Protein AF-A0AA86J484-F1 (afdb_monomer_lite)

Radius of gyration: 21.12 Å; chains: 1; bounding box: 53×36×68 Å

Foldseek 3Di:
DDDPPDPPCDPDDVVNVVLCVVCVVVLVVLVVVLVVVLVVVVCVLVVNPVVLVLLLVVQACQQQCVCVVVVNVPPPPDPPPDQCVNVVVSGDWDFLVVSCVVVVPDSVSSVVSVVVCVVVQQWDDPDPGTIHGHSVVCVVPVPVSVVVSVVSVVVSVVSSVVVSVVVPPPPPDDDDD

Secondary structure (DSSP, 8-state):
----SS-------HHHHHHHHHTHHHHHHHHHHHHHHHHHHHHHHTTT-HHHHHHHHHHHHHHHHHHHTTT------PPSS--HHHHHTTPPPB-HHHHHHHH---HHHHHHHHHHHHHTTSEEEEETTEEEE-HHHIIIIIIIIHHHHHHHHHHHHHHHHHHHHTTTTSSSS----

Sequence (177 aa):
MQGHLLPALEAIPQSSQDQYTAKRQEISFLLNDFLLKYLNTLYVEFNGDFVLAIVLGELAHQNVCQFARQGRMELPRTELPVSVDALRNFLLPCNPFSISESTGIPRETVRRKFEELVRLGLIERISPREYIITSLAAERFMFGLNLRIFEGINILCTHLKTLLDNGSAHVAGNDSD

Structure (mmCIF, N/CA/C/O backbone):
data_AF-A0AA86J484-F1
#
_entry.id   AF-A0AA86J484-F1
#
loop_
_atom_site.group_PDB
_atom_site.id
_atom_site.type_symbol
_atom_site.label_atom_id
_atom_site.label_alt_id
_atom_site.label_comp_id
_atom_site.label_asym_id
_atom_site.label_entity_id
_atom_site.label_seq_id
_atom_site.pdbx_PDB_ins_code
_atom_site.Cartn_x
_atom_site.Cartn_y
_atom_site.Cartn_z
_atom_site.occupancy
_atom_site.B_iso_or_equiv
_atom_site.auth_seq_id
_atom_site.auth_comp_id
_atom_site.auth_asym_id
_atom_site.auth_atom_id
_atom_site.pdbx_PDB_model_num
ATOM 1 N N . MET A 1 1 ? 14.616 15.412 13.394 1.00 32.78 1 MET A N 1
ATOM 2 C CA . MET A 1 1 ? 15.285 14.091 13.351 1.00 32.78 1 MET A CA 1
ATOM 3 C C . MET A 1 1 ? 14.786 13.356 12.117 1.00 32.78 1 MET A C 1
ATOM 5 O O . MET A 1 1 ? 13.644 12.909 12.107 1.00 32.78 1 MET A O 1
ATOM 9 N N . GLN A 1 2 ? 15.592 13.372 11.055 1.00 33.41 2 GLN A N 1
ATOM 10 C CA . GLN A 1 2 ? 15.243 12.912 9.709 1.00 33.41 2 GLN A CA 1
ATOM 11 C C . GLN A 1 2 ? 14.957 11.404 9.710 1.00 33.41 2 GLN A C 1
ATOM 13 O O . GLN A 1 2 ? 15.806 10.608 10.101 1.00 33.41 2 GLN A O 1
ATOM 18 N N . GLY A 1 3 ? 13.745 11.016 9.315 1.00 36.00 3 GLY A N 1
ATOM 19 C CA . GLY A 1 3 ? 13.458 9.643 8.919 1.00 36.00 3 GLY A CA 1
ATOM 20 C C . GLY A 1 3 ? 13.977 9.450 7.500 1.00 36.00 3 GLY A C 1
ATOM 21 O O . GLY A 1 3 ? 13.490 10.107 6.588 1.00 36.00 3 GLY A O 1
ATOM 22 N N . HIS A 1 4 ? 14.983 8.597 7.320 1.00 42.72 4 HIS A N 1
ATOM 23 C CA . HIS A 1 4 ? 15.342 8.072 6.005 1.00 42.72 4 HIS A CA 1
ATOM 24 C C . HIS A 1 4 ? 14.249 7.096 5.566 1.00 42.72 4 HIS A C 1
ATOM 26 O O . HIS A 1 4 ? 14.305 5.905 5.859 1.00 42.72 4 HIS A O 1
ATOM 32 N N . LEU A 1 5 ? 13.226 7.628 4.910 1.00 38.88 5 LEU A N 1
ATOM 33 C CA . LEU A 1 5 ? 12.293 6.867 4.097 1.00 38.88 5 LEU A CA 1
ATOM 34 C C . LEU A 1 5 ? 12.409 7.436 2.687 1.00 38.88 5 LEU A C 1
ATOM 36 O O . LEU A 1 5 ? 12.111 8.603 2.457 1.00 38.88 5 LEU A O 1
ATOM 40 N N . LEU A 1 6 ? 12.937 6.583 1.807 1.00 37.62 6 LEU A N 1
ATOM 41 C CA . LEU A 1 6 ? 13.647 6.866 0.558 1.00 37.62 6 LEU A CA 1
ATOM 42 C C . LEU A 1 6 ? 14.984 7.612 0.744 1.00 37.62 6 LEU A C 1
ATOM 44 O O . LEU A 1 6 ? 15.007 8.683 1.352 1.00 37.62 6 LEU A O 1
ATOM 48 N N . PRO A 1 7 ? 16.110 7.101 0.200 1.00 42.56 7 PRO A N 1
ATOM 49 C CA . PRO A 1 7 ? 17.247 7.967 -0.080 1.00 42.56 7 PRO A CA 1
ATOM 50 C C . PRO A 1 7 ? 16.725 9.031 -1.044 1.00 42.56 7 PRO A C 1
ATOM 52 O O . PRO A 1 7 ? 16.380 8.748 -2.192 1.00 42.56 7 PRO A O 1
ATOM 55 N N . ALA A 1 8 ? 16.523 10.235 -0.523 1.00 44.88 8 ALA A N 1
ATOM 56 C CA . ALA A 1 8 ? 16.079 11.366 -1.302 1.00 44.88 8 ALA A CA 1
ATOM 57 C C . ALA A 1 8 ? 17.103 11.589 -2.413 1.00 44.88 8 ALA A C 1
ATOM 59 O O . ALA A 1 8 ? 18.203 12.031 -2.111 1.00 44.88 8 ALA A O 1
ATOM 60 N N . LEU A 1 9 ? 16.729 11.245 -3.650 1.00 49.06 9 LEU A N 1
ATOM 61 C CA . LEU A 1 9 ? 17.213 11.846 -4.894 1.00 49.06 9 LEU A CA 1
ATOM 62 C C . LEU A 1 9 ? 18.671 12.327 -4.808 1.00 49.06 9 LEU A C 1
ATOM 64 O O . LEU A 1 9 ? 18.952 13.516 -4.975 1.00 49.06 9 LEU A O 1
ATOM 68 N N . GLU A 1 10 ? 19.597 11.409 -4.520 1.00 58.19 10 GLU A N 1
ATOM 69 C CA . GLU A 1 10 ? 21.012 11.667 -4.773 1.00 58.19 10 GLU A CA 1
ATOM 70 C C . GLU A 1 10 ? 21.166 12.085 -6.243 1.00 58.19 10 GLU A C 1
ATOM 72 O O . GLU A 1 10 ? 20.322 11.755 -7.085 1.00 58.19 10 GLU A O 1
ATOM 77 N N . ALA A 1 11 ? 22.221 12.842 -6.559 1.00 75.81 11 ALA A N 1
ATOM 78 C CA . ALA A 1 11 ? 22.484 13.252 -7.933 1.00 75.81 11 ALA A CA 1
ATOM 79 C C . ALA A 1 11 ? 22.436 12.020 -8.850 1.00 75.81 11 ALA A C 1
ATOM 81 O O . ALA A 1 11 ? 23.236 11.096 -8.700 1.00 75.81 11 ALA A O 1
ATOM 82 N N . ILE A 1 12 ? 21.463 11.993 -9.767 1.00 78.00 12 ILE A N 1
ATOM 83 C CA . ILE A 1 12 ? 21.252 10.861 -10.670 1.00 78.00 12 ILE A CA 1
ATOM 84 C C . ILE A 1 12 ? 22.548 10.675 -11.468 1.00 78.00 12 ILE A C 1
ATOM 86 O O . ILE A 1 12 ? 22.955 11.626 -12.147 1.00 78.00 12 ILE A O 1
ATOM 90 N N . PRO A 1 13 ? 23.203 9.499 -11.413 1.00 85.44 13 PRO A N 1
ATOM 91 C CA . PRO A 1 13 ? 24.464 9.279 -12.109 1.00 85.44 13 PRO A CA 1
ATOM 92 C C . PRO A 1 13 ? 24.346 9.633 -13.590 1.00 85.44 13 PRO A C 1
ATOM 94 O O . PRO A 1 13 ? 23.339 9.306 -14.220 1.00 85.44 13 PRO A O 1
ATOM 97 N N . GLN A 1 14 ? 25.377 10.266 -14.158 1.00 83.12 14 GLN A N 1
ATOM 98 C CA . GLN A 1 14 ? 25.375 10.638 -15.577 1.00 83.12 14 GLN A CA 1
ATOM 99 C C . GLN A 1 14 ? 25.116 9.417 -16.473 1.00 83.12 14 GLN A C 1
ATOM 101 O O . GLN A 1 14 ? 24.315 9.495 -17.395 1.00 83.12 14 GLN A O 1
ATOM 106 N N . SER A 1 15 ? 25.670 8.253 -16.115 1.00 85.00 15 SER A N 1
ATOM 107 C CA . SER A 1 15 ? 25.410 6.983 -16.802 1.00 85.00 15 SER A CA 1
ATOM 108 C C . SER A 1 15 ? 23.922 6.618 -16.869 1.00 85.00 15 SER A C 1
ATOM 110 O O . SER A 1 15 ? 23.454 6.154 -17.905 1.00 85.00 15 SER A O 1
ATOM 112 N N . SER A 1 16 ? 23.157 6.855 -15.801 1.00 86.06 16 SER A N 1
ATOM 113 C CA . SER A 1 16 ? 21.708 6.622 -15.781 1.00 86.06 16 SER A CA 1
ATOM 114 C C . SER A 1 16 ? 20.958 7.629 -16.657 1.00 86.06 16 SER A C 1
ATOM 116 O O . SER A 1 16 ? 19.981 7.266 -17.312 1.00 86.06 16 SER A O 1
ATOM 118 N N . GLN A 1 17 ? 21.411 8.886 -16.697 1.00 85.19 17 GLN A N 1
ATOM 119 C CA . GLN A 1 17 ? 20.830 9.920 -17.564 1.00 85.19 17 GLN A CA 1
ATOM 120 C C . GLN A 1 17 ? 21.079 9.617 -19.048 1.00 85.19 17 GLN A C 1
ATOM 122 O O . GLN A 1 17 ? 20.166 9.749 -19.869 1.00 85.19 17 GLN A O 1
ATOM 127 N N . ASP A 1 18 ? 22.284 9.157 -19.383 1.00 88.31 18 ASP A N 1
ATOM 128 C CA . ASP A 1 18 ? 22.675 8.787 -20.743 1.00 88.31 18 ASP A CA 1
ATOM 129 C C . ASP A 1 18 ? 21.873 7.565 -21.223 1.00 88.31 18 ASP A C 1
ATOM 131 O O . ASP A 1 18 ? 21.281 7.594 -22.305 1.00 88.31 18 ASP A O 1
ATOM 135 N N . GLN A 1 19 ? 21.761 6.527 -20.383 1.00 87.12 19 GLN A N 1
ATOM 136 C CA . GLN A 1 19 ? 20.937 5.341 -20.653 1.00 87.12 19 GLN A CA 1
ATOM 137 C C . GLN A 1 19 ? 19.462 5.698 -20.861 1.00 87.12 19 GLN A C 1
ATOM 139 O O . GLN A 1 19 ? 18.844 5.243 -21.828 1.00 87.12 19 GLN A O 1
ATOM 144 N N . TYR A 1 20 ? 18.901 6.544 -19.987 1.00 88.56 20 TYR A N 1
ATOM 145 C CA . TYR A 1 20 ? 17.528 7.015 -20.135 1.00 88.56 20 TYR A CA 1
ATOM 146 C C . TYR A 1 20 ? 17.338 7.777 -21.446 1.00 88.56 20 TYR A C 1
ATOM 148 O O . TYR A 1 20 ? 16.385 7.514 -22.171 1.00 88.56 20 TYR A O 1
ATOM 156 N N . THR A 1 21 ? 18.253 8.682 -21.791 1.00 90.00 21 THR A N 1
ATOM 157 C CA . THR A 1 21 ? 18.155 9.491 -23.014 1.00 90.00 21 THR A CA 1
ATOM 158 C C . THR A 1 21 ? 18.215 8.626 -24.273 1.00 90.00 21 THR A C 1
ATOM 160 O O . THR A 1 21 ? 17.408 8.824 -25.185 1.00 90.00 21 THR A O 1
ATOM 163 N N . ALA A 1 22 ? 19.107 7.632 -24.305 1.00 91.25 22 ALA A N 1
ATOM 164 C CA . ALA A 1 22 ? 19.289 6.733 -25.443 1.00 91.25 22 ALA A CA 1
ATOM 165 C C . ALA A 1 22 ? 18.069 5.833 -25.726 1.00 91.25 22 ALA A C 1
ATOM 167 O O . ALA A 1 22 ? 17.833 5.473 -26.878 1.00 91.25 22 ALA A O 1
ATOM 168 N N . LYS A 1 23 ? 17.294 5.473 -24.692 1.00 91.81 23 LYS A N 1
ATOM 169 C CA . LYS A 1 23 ? 16.144 4.545 -24.768 1.00 91.81 23 LYS A CA 1
ATOM 170 C C . LYS A 1 23 ? 14.859 5.138 -24.181 1.00 91.81 23 LYS A C 1
ATOM 172 O O . LYS A 1 23 ? 14.018 4.432 -23.622 1.00 91.81 23 LYS A O 1
ATOM 177 N N . ARG A 1 24 ? 14.710 6.465 -24.265 1.00 92.50 24 ARG A N 1
ATOM 178 C CA . ARG A 1 24 ? 13.691 7.221 -23.513 1.00 92.50 24 ARG A CA 1
ATOM 179 C C . ARG A 1 24 ? 12.266 6.748 -23.774 1.00 92.50 24 ARG A C 1
ATOM 181 O O . ARG A 1 24 ? 11.442 6.778 -22.866 1.00 92.50 24 ARG A O 1
ATOM 188 N N . GLN A 1 25 ? 11.963 6.349 -25.008 1.00 93.69 25 GLN A N 1
ATOM 189 C CA . GLN A 1 25 ? 10.611 5.977 -25.418 1.00 93.69 25 GLN A CA 1
ATOM 190 C C . GLN A 1 25 ? 10.244 4.610 -24.844 1.00 93.69 25 GLN A C 1
ATOM 192 O O . GLN A 1 25 ? 9.203 4.471 -24.208 1.00 93.69 25 GLN A O 1
ATOM 197 N N . GLU A 1 26 ? 11.131 3.634 -25.003 1.00 94.19 26 GLU A N 1
ATOM 198 C CA . GLU A 1 26 ? 10.959 2.271 -24.516 1.00 94.19 26 GLU A CA 1
ATOM 199 C C . GLU A 1 26 ? 10.951 2.229 -22.985 1.00 94.19 26 GLU A C 1
ATOM 201 O O . GLU A 1 26 ? 10.077 1.597 -22.392 1.00 94.19 26 GLU A O 1
ATOM 206 N N . ILE A 1 27 ? 11.856 2.970 -22.332 1.00 93.75 27 ILE A N 1
ATOM 207 C CA . ILE A 1 27 ? 11.876 3.082 -20.869 1.00 93.75 27 ILE A CA 1
ATOM 208 C C . ILE A 1 27 ? 10.586 3.739 -20.370 1.00 93.75 27 ILE A C 1
ATOM 210 O O . ILE A 1 27 ? 9.944 3.200 -19.470 1.00 93.75 27 ILE A O 1
ATOM 214 N N . SER A 1 28 ? 10.156 4.858 -20.967 1.00 93.38 28 SER A N 1
ATOM 215 C CA . SER A 1 28 ? 8.907 5.522 -20.562 1.00 93.38 28 SER A CA 1
ATOM 216 C C . SER A 1 28 ? 7.695 4.611 -20.733 1.00 93.38 28 SER A C 1
ATOM 218 O O . SER A 1 28 ? 6.818 4.592 -19.874 1.00 93.38 28 SER A O 1
ATOM 220 N N . PHE A 1 29 ? 7.645 3.843 -21.824 1.00 95.00 29 PHE A N 1
ATOM 221 C CA . PHE A 1 29 ? 6.573 2.886 -22.069 1.00 95.00 29 PHE A CA 1
ATOM 222 C C . PHE A 1 29 ? 6.527 1.801 -20.987 1.00 95.00 29 PHE A C 1
ATOM 224 O O . PHE A 1 29 ? 5.469 1.582 -20.402 1.00 95.00 29 PHE A O 1
ATOM 231 N N . LEU A 1 30 ? 7.665 1.176 -20.666 1.00 94.19 30 LEU A N 1
ATOM 232 C CA . LEU A 1 30 ? 7.744 0.132 -19.638 1.00 94.19 30 LEU A CA 1
ATOM 233 C C . LEU A 1 30 ? 7.380 0.659 -18.242 1.00 94.19 30 LEU A C 1
ATOM 235 O O . LEU A 1 30 ? 6.621 0.014 -17.517 1.00 94.19 30 LEU A O 1
ATOM 239 N N . LEU A 1 31 ? 7.882 1.843 -17.876 1.00 93.75 31 LEU A N 1
ATOM 240 C CA . LEU A 1 31 ? 7.562 2.480 -16.596 1.00 93.75 31 LEU A CA 1
ATOM 241 C C . LEU A 1 31 ? 6.070 2.814 -16.492 1.00 93.75 31 LEU A C 1
ATOM 243 O O . LEU A 1 31 ? 5.445 2.523 -15.471 1.00 93.75 31 LEU A O 1
ATOM 247 N N . ASN A 1 32 ? 5.488 3.388 -17.548 1.00 95.06 32 ASN A N 1
ATOM 248 C CA . ASN A 1 32 ? 4.072 3.741 -17.568 1.00 95.06 32 ASN A CA 1
ATOM 249 C C . ASN A 1 32 ? 3.164 2.508 -17.580 1.00 95.06 32 ASN A C 1
ATOM 251 O O . ASN A 1 32 ? 2.146 2.518 -16.895 1.00 95.06 32 ASN A O 1
ATOM 255 N N . ASP A 1 33 ? 3.517 1.446 -18.307 1.00 93.62 33 ASP A N 1
ATOM 256 C CA . ASP A 1 33 ? 2.748 0.196 -18.315 1.00 93.62 33 ASP A CA 1
ATOM 257 C C . ASP A 1 33 ? 2.676 -0.419 -16.909 1.00 93.62 33 ASP A C 1
ATOM 259 O O . ASP A 1 33 ? 1.588 -0.746 -16.425 1.00 93.62 33 ASP A O 1
ATOM 263 N N . PHE A 1 34 ? 3.811 -0.488 -16.205 1.00 93.88 34 PHE A N 1
ATOM 264 C CA . PHE A 1 34 ? 3.843 -0.921 -14.807 1.00 93.88 34 PHE A CA 1
ATOM 265 C C . PHE A 1 34 ? 3.005 -0.001 -13.907 1.00 93.88 34 PHE A C 1
ATOM 267 O O . PHE A 1 34 ? 2.146 -0.479 -13.161 1.00 93.88 34 PHE A O 1
ATOM 274 N N . LEU A 1 35 ? 3.216 1.318 -13.996 1.00 93.12 35 LEU A N 1
ATOM 275 C CA . LEU A 1 35 ? 2.531 2.295 -13.151 1.00 93.12 35 LEU A CA 1
ATOM 276 C C . LEU A 1 35 ? 1.010 2.244 -13.339 1.00 93.12 35 LEU A C 1
ATOM 278 O O . LEU A 1 35 ? 0.271 2.225 -12.358 1.00 93.12 35 LEU A O 1
ATOM 282 N N . LEU A 1 36 ? 0.528 2.185 -14.581 1.00 94.56 36 LEU A N 1
ATOM 283 C CA . LEU A 1 36 ? -0.902 2.127 -14.878 1.00 94.56 36 LEU A CA 1
ATOM 284 C C . LEU A 1 36 ? -1.533 0.826 -14.380 1.00 94.56 36 LEU A C 1
ATOM 286 O O . LEU A 1 36 ? -2.623 0.859 -13.810 1.00 94.56 36 LEU A O 1
ATOM 290 N N . LYS A 1 37 ? -0.859 -0.320 -14.537 1.00 91.44 37 LYS A N 1
ATOM 291 C CA . LYS A 1 37 ? -1.331 -1.599 -13.978 1.00 91.44 37 LYS A CA 1
ATOM 292 C C . LYS A 1 37 ? -1.410 -1.550 -12.454 1.00 91.44 37 LYS A C 1
ATOM 294 O O . LYS A 1 37 ? -2.390 -2.025 -11.874 1.00 91.44 37 LYS A O 1
ATOM 299 N N . TYR A 1 38 ? -0.422 -0.934 -11.811 1.00 90.06 38 TYR A N 1
ATOM 300 C CA . TYR A 1 38 ? -0.421 -0.743 -10.366 1.00 90.06 38 TYR A CA 1
ATOM 301 C C . TYR A 1 38 ? -1.575 0.159 -9.901 1.00 90.06 38 TYR A C 1
ATOM 303 O O . TYR A 1 38 ? -2.356 -0.236 -9.034 1.00 90.06 38 TYR A O 1
ATOM 311 N N . LEU A 1 39 ? -1.745 1.327 -10.527 1.00 91.81 39 LEU A N 1
ATOM 312 C CA . LEU A 1 39 ? -2.829 2.259 -10.207 1.00 91.81 39 LEU A CA 1
ATOM 313 C C . LEU A 1 39 ? -4.210 1.639 -10.441 1.00 91.81 39 LEU A C 1
ATOM 315 O O . LEU A 1 39 ? -5.094 1.810 -9.607 1.00 91.81 39 LEU A O 1
ATOM 319 N N . ASN A 1 40 ? -4.393 0.874 -11.520 1.00 91.69 40 ASN A N 1
ATOM 320 C CA . ASN A 1 40 ? -5.639 0.148 -11.774 1.00 91.69 40 ASN A CA 1
ATOM 321 C C . ASN A 1 40 ? -5.914 -0.924 -10.717 1.00 91.69 40 ASN A C 1
ATOM 323 O O . ASN A 1 40 ? -7.060 -1.108 -10.315 1.00 91.69 40 ASN A O 1
ATOM 327 N N . THR A 1 41 ? -4.875 -1.607 -10.233 1.00 88.44 41 THR A N 1
ATOM 328 C CA . THR A 1 41 ? -5.021 -2.588 -9.150 1.00 88.44 41 THR A CA 1
ATOM 329 C C . THR A 1 41 ? -5.514 -1.905 -7.878 1.00 88.44 41 THR A C 1
ATOM 331 O O . THR A 1 41 ? -6.509 -2.335 -7.305 1.00 88.44 41 THR A O 1
ATOM 334 N N . LEU A 1 42 ? -4.884 -0.794 -7.480 1.00 89.19 42 LEU A N 1
ATOM 335 C CA . LEU A 1 42 ? -5.343 0.014 -6.346 1.00 89.19 42 LEU A CA 1
ATOM 336 C C . LEU A 1 42 ? -6.766 0.549 -6.553 1.00 89.19 42 LEU A C 1
ATOM 338 O O . LEU A 1 42 ? -7.572 0.529 -5.627 1.00 89.19 42 LEU A O 1
ATOM 342 N N . TYR A 1 43 ? -7.089 1.006 -7.763 1.00 91.62 43 TYR A N 1
ATOM 343 C CA . TYR A 1 43 ? -8.417 1.508 -8.095 1.00 91.62 43 TYR A CA 1
ATOM 344 C C . TYR A 1 43 ? -9.489 0.441 -7.867 1.00 91.62 43 TYR A C 1
ATOM 346 O O . TYR A 1 43 ? -10.468 0.701 -7.176 1.00 91.62 43 TYR A O 1
ATOM 354 N N . VAL A 1 44 ? -9.304 -0.766 -8.407 1.00 89.88 44 VAL A N 1
ATOM 355 C CA . VAL A 1 44 ? -10.257 -1.870 -8.224 1.00 89.88 44 VAL A CA 1
ATOM 356 C C . VAL A 1 44 ? -10.345 -2.265 -6.752 1.00 89.88 44 VAL A C 1
ATOM 358 O O . VAL A 1 44 ? -11.439 -2.423 -6.220 1.00 89.88 44 VAL A O 1
ATOM 361 N N . GLU A 1 45 ? -9.203 -2.369 -6.079 1.00 86.75 45 GLU A N 1
ATOM 362 C CA . GLU A 1 45 ? -9.127 -2.842 -4.700 1.00 86.75 45 GLU A CA 1
ATOM 363 C C . GLU A 1 45 ? -9.842 -1.914 -3.703 1.00 86.75 45 GLU A C 1
ATOM 365 O O . GLU A 1 45 ? -10.487 -2.379 -2.760 1.00 86.75 45 GLU A O 1
ATOM 370 N N . PHE A 1 46 ? -9.759 -0.602 -3.934 1.00 90.38 46 PHE A N 1
ATOM 371 C CA . PHE A 1 46 ? -10.371 0.432 -3.097 1.00 90.38 46 PHE A CA 1
ATOM 372 C C . PHE A 1 46 ? -11.634 1.045 -3.718 1.00 90.38 46 PHE A C 1
ATOM 374 O O . PHE A 1 46 ? -12.065 2.115 -3.291 1.00 90.38 46 PHE A O 1
ATOM 381 N N . ASN A 1 47 ? -12.241 0.395 -4.720 1.00 91.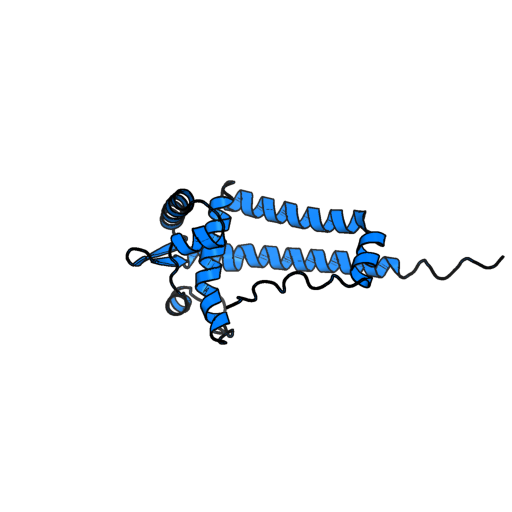94 47 ASN A N 1
ATOM 382 C CA . ASN A 1 47 ? -13.441 0.880 -5.419 1.00 91.94 47 ASN A CA 1
ATOM 383 C C . ASN A 1 47 ? -13.331 2.347 -5.891 1.00 91.94 47 ASN A C 1
ATOM 385 O O . ASN A 1 47 ? -14.276 3.130 -5.794 1.00 91.94 47 ASN A O 1
ATOM 389 N N . GLY A 1 48 ? -12.152 2.732 -6.370 1.00 94.19 48 GLY A N 1
ATOM 390 C CA . GLY A 1 48 ? -11.826 4.068 -6.857 1.00 94.19 48 GLY A CA 1
ATOM 391 C C . GLY A 1 48 ? -11.451 5.088 -5.785 1.00 94.19 48 GLY A C 1
ATOM 392 O O . GLY A 1 48 ? -11.109 6.222 -6.121 1.00 94.19 48 GLY A O 1
ATOM 393 N N . ASP A 1 49 ? -11.455 4.711 -4.507 1.00 95.88 49 ASP A N 1
ATOM 394 C CA . ASP A 1 49 ? -11.118 5.613 -3.414 1.00 95.88 49 ASP A CA 1
ATOM 395 C C . ASP A 1 49 ? -9.618 5.591 -3.080 1.00 95.88 49 ASP A C 1
ATOM 397 O O . ASP A 1 49 ? -9.159 4.974 -2.117 1.00 95.88 49 ASP A O 1
ATOM 401 N N . PHE A 1 50 ? -8.822 6.306 -3.876 1.00 94.12 50 PHE A N 1
ATOM 402 C CA . PHE A 1 50 ? -7.380 6.415 -3.628 1.00 94.12 50 PHE A CA 1
ATOM 403 C C . PHE A 1 50 ? -7.038 7.089 -2.296 1.00 94.12 50 PHE A C 1
ATOM 405 O O . PHE A 1 50 ? -5.984 6.817 -1.728 1.00 94.12 50 PHE A O 1
ATOM 412 N N . VAL A 1 51 ? -7.917 7.941 -1.762 1.00 96.44 51 VAL A N 1
ATOM 413 C CA . VAL A 1 51 ? -7.699 8.565 -0.450 1.00 96.44 51 VAL A CA 1
ATOM 414 C C . VAL A 1 51 ? -7.744 7.499 0.647 1.00 96.44 51 VAL A C 1
ATOM 416 O O . VAL A 1 51 ? -6.915 7.522 1.552 1.00 96.44 51 VAL A O 1
ATOM 419 N N . LEU A 1 52 ? -8.661 6.533 0.547 1.00 95.75 52 LEU A N 1
ATOM 420 C CA . LEU A 1 52 ? -8.721 5.370 1.434 1.00 95.75 52 LEU A CA 1
ATOM 421 C C . LEU A 1 52 ? -7.446 4.523 1.339 1.00 95.75 52 LEU A C 1
ATOM 423 O O . LEU A 1 52 ? -6.897 4.147 2.375 1.00 95.75 52 LEU A O 1
ATOM 427 N N . ALA A 1 53 ? -6.947 4.298 0.119 1.00 92.69 53 ALA A N 1
ATOM 428 C CA . ALA A 1 53 ? -5.700 3.572 -0.124 1.00 92.69 53 ALA A CA 1
ATOM 429 C C . ALA A 1 53 ? -4.487 4.259 0.519 1.00 92.69 53 ALA A C 1
ATOM 431 O O . ALA A 1 53 ? -3.711 3.614 1.223 1.00 92.69 53 ALA A O 1
ATOM 432 N N . ILE A 1 54 ? -4.351 5.574 0.324 1.00 93.81 54 ILE A N 1
ATOM 433 C CA . ILE A 1 54 ? -3.255 6.377 0.884 1.00 93.81 54 ILE A CA 1
ATOM 434 C C . ILE A 1 54 ? -3.317 6.380 2.413 1.00 93.81 54 ILE A C 1
ATOM 436 O O . ILE A 1 54 ? -2.306 6.139 3.067 1.00 93.81 54 ILE A O 1
ATOM 440 N N . VAL A 1 55 ? -4.501 6.610 2.993 1.00 95.50 55 VAL A N 1
ATOM 441 C CA . VAL A 1 55 ? -4.681 6.635 4.453 1.00 95.50 55 VAL A CA 1
ATOM 442 C C . VAL A 1 55 ? -4.348 5.279 5.077 1.00 95.50 55 VAL A C 1
ATOM 444 O O . VAL A 1 55 ? -3.657 5.243 6.094 1.00 95.50 55 VAL A O 1
ATOM 447 N N . LEU A 1 56 ? -4.798 4.171 4.476 1.00 93.38 56 LEU A N 1
ATOM 448 C CA . LEU A 1 56 ? -4.467 2.830 4.962 1.00 93.38 56 LEU A CA 1
ATOM 449 C C . LEU A 1 56 ? -2.970 2.536 4.829 1.00 93.38 56 LEU A C 1
ATOM 451 O O . LEU A 1 56 ? -2.370 2.032 5.775 1.00 93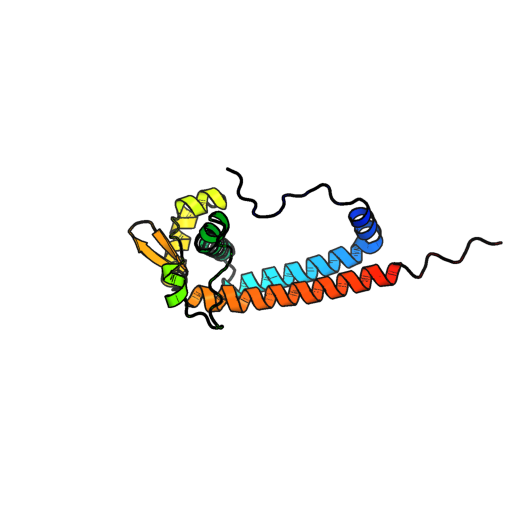.38 56 LEU A O 1
ATOM 455 N N . GLY A 1 57 ? -2.377 2.854 3.675 1.00 89.62 57 GLY A N 1
ATOM 456 C CA . GLY A 1 57 ? -0.960 2.626 3.406 1.00 89.62 57 GLY A CA 1
ATOM 457 C C . GLY A 1 57 ? -0.060 3.374 4.385 1.00 89.62 57 GLY A C 1
ATOM 458 O O . GLY A 1 57 ? 0.821 2.764 4.987 1.00 89.62 57 GLY A O 1
ATOM 459 N N . GLU A 1 58 ? -0.328 4.660 4.616 1.00 91.38 58 GLU A N 1
ATOM 460 C CA . GLU A 1 58 ? 0.433 5.472 5.569 1.00 91.38 58 GLU A CA 1
ATOM 461 C C . GLU A 1 58 ? 0.250 4.979 7.010 1.00 91.38 58 GLU A C 1
ATOM 463 O O . GLU A 1 58 ? 1.220 4.871 7.758 1.00 91.38 58 GLU A O 1
ATOM 468 N N . LEU A 1 59 ? -0.974 4.613 7.409 1.00 91.25 59 LEU A N 1
ATOM 469 C CA . LEU A 1 59 ? -1.233 4.052 8.736 1.00 91.25 59 LEU A CA 1
ATOM 470 C C . LEU A 1 59 ? -0.471 2.741 8.945 1.00 91.25 59 LEU A C 1
ATOM 472 O O . LEU A 1 59 ? 0.208 2.588 9.960 1.00 91.25 59 LEU A O 1
ATOM 476 N N . ALA A 1 60 ? -0.550 1.819 7.983 1.00 86.44 60 ALA A N 1
ATOM 477 C CA . ALA A 1 60 ? 0.166 0.548 8.030 1.00 86.44 60 ALA A CA 1
ATOM 478 C C . ALA A 1 60 ? 1.680 0.774 8.113 1.00 86.44 60 ALA A C 1
ATOM 480 O O . ALA A 1 60 ? 2.369 0.155 8.926 1.00 86.44 60 ALA A O 1
ATOM 481 N N . HIS A 1 61 ? 2.190 1.712 7.315 1.00 83.56 61 HIS A N 1
ATOM 482 C CA . HIS A 1 61 ? 3.592 2.084 7.318 1.00 83.56 61 HIS A CA 1
ATOM 483 C C . HIS A 1 61 ? 4.024 2.640 8.678 1.00 83.56 61 HIS A C 1
ATOM 485 O O . HIS A 1 61 ? 5.013 2.178 9.238 1.00 83.56 61 HIS A O 1
ATOM 491 N N . GLN A 1 62 ? 3.254 3.551 9.276 1.00 85.00 62 GLN A N 1
ATOM 492 C CA . GLN A 1 62 ? 3.556 4.094 10.601 1.00 85.00 62 GLN A CA 1
ATOM 493 C C . GLN A 1 62 ? 3.454 3.043 11.714 1.00 85.00 62 GLN A C 1
ATOM 495 O O . GLN A 1 62 ? 4.295 3.054 12.615 1.00 85.00 62 GLN A O 1
ATOM 500 N N . ASN A 1 63 ? 2.498 2.106 11.634 1.00 84.88 63 ASN A N 1
ATOM 501 C CA . ASN A 1 63 ? 2.388 1.017 12.607 1.00 84.88 63 ASN A CA 1
ATOM 502 C C . ASN A 1 63 ? 3.638 0.124 12.636 1.00 84.88 63 ASN A C 1
ATOM 504 O O . ASN A 1 63 ? 3.998 -0.371 13.704 1.00 84.88 63 ASN A O 1
ATOM 508 N N . VAL A 1 64 ? 4.299 -0.064 11.486 1.00 76.69 64 VAL A N 1
ATOM 509 C CA . VAL A 1 64 ? 5.458 -0.959 11.334 1.00 76.69 64 VAL A CA 1
ATOM 510 C C . VAL A 1 64 ? 6.800 -0.211 11.416 1.00 76.69 64 VAL A C 1
ATOM 512 O O . VAL A 1 64 ? 7.747 -0.694 12.031 1.00 76.69 64 VAL A O 1
ATOM 515 N N . CYS A 1 65 ? 6.930 0.993 10.852 1.00 66.50 65 CYS A N 1
ATOM 516 C CA . CYS A 1 65 ? 8.214 1.701 10.723 1.00 66.50 65 CYS A CA 1
ATOM 517 C C . CYS A 1 65 ? 8.838 2.165 12.038 1.00 66.50 65 CYS A C 1
ATOM 519 O O . CYS A 1 65 ? 10.050 2.394 12.098 1.00 66.50 65 CYS A O 1
ATOM 521 N N . GLN A 1 66 ? 8.063 2.295 13.111 1.00 57.84 66 GLN A N 1
ATOM 522 C CA . GLN A 1 66 ? 8.629 2.666 14.403 1.00 57.84 66 GLN A CA 1
ATOM 523 C C . GLN A 1 66 ? 9.537 1.549 14.982 1.00 57.84 66 GLN A C 1
ATOM 525 O O . GLN A 1 66 ? 10.436 1.864 15.762 1.00 57.84 66 GLN A O 1
ATOM 530 N N . PHE A 1 67 ? 9.441 0.301 14.486 1.00 57.12 67 PHE A N 1
ATOM 531 C CA . PHE A 1 67 ? 10.433 -0.769 14.719 1.00 57.12 67 PHE A CA 1
ATOM 532 C C . PHE A 1 67 ? 11.779 -0.509 14.031 1.00 57.12 67 PHE A C 1
ATOM 534 O O . PHE A 1 67 ? 12.835 -0.629 14.658 1.00 57.12 67 PHE A O 1
ATOM 541 N N . ALA A 1 68 ? 11.757 -0.097 12.759 1.00 54.53 68 ALA A N 1
ATOM 542 C CA . ALA A 1 68 ? 12.973 0.197 11.998 1.00 54.53 68 ALA A CA 1
ATOM 543 C C . ALA A 1 68 ? 13.773 1.352 12.630 1.00 54.53 68 ALA A C 1
ATOM 545 O O . ALA A 1 68 ? 15.002 1.310 12.680 1.00 54.53 68 ALA A O 1
ATOM 546 N N . ARG A 1 69 ? 13.081 2.350 13.203 1.00 53.59 69 ARG A N 1
ATOM 547 C CA . ARG A 1 69 ? 13.706 3.497 13.893 1.00 53.59 69 ARG A CA 1
ATOM 548 C C . ARG A 1 69 ? 14.396 3.132 15.212 1.00 53.59 69 ARG A C 1
ATOM 550 O O . ARG A 1 69 ? 15.235 3.900 15.668 1.00 53.59 69 ARG A O 1
ATOM 557 N N . GLN A 1 70 ? 14.076 1.985 15.815 1.00 56.06 70 GLN A N 1
ATOM 558 C CA . GLN A 1 70 ? 14.720 1.487 17.040 1.00 56.06 70 GLN A CA 1
ATOM 559 C C . GLN A 1 70 ? 15.908 0.549 16.753 1.00 56.06 70 GLN A C 1
ATOM 561 O O . GLN A 1 70 ? 16.389 -0.126 17.660 1.00 56.06 70 GLN A O 1
ATOM 566 N N . GLY A 1 71 ? 16.372 0.467 15.498 1.00 53.00 71 GLY A N 1
ATOM 567 C CA . GLY A 1 71 ? 17.465 -0.427 15.096 1.00 53.00 71 GLY A CA 1
ATOM 568 C C . GLY A 1 71 ? 17.078 -1.910 15.072 1.00 53.00 71 GLY A C 1
ATOM 569 O O . GLY A 1 71 ? 17.935 -2.766 14.887 1.00 53.00 71 GLY A O 1
ATOM 570 N N . ARG A 1 72 ? 15.787 -2.225 15.239 1.00 53.94 72 ARG A N 1
ATOM 571 C CA . ARG A 1 72 ? 15.228 -3.583 15.258 1.00 53.94 72 ARG A CA 1
ATOM 572 C C . ARG A 1 72 ? 14.554 -3.904 13.929 1.00 53.94 72 ARG A C 1
ATOM 574 O O . ARG A 1 72 ? 13.406 -4.328 13.893 1.00 53.94 72 ARG A O 1
ATOM 581 N N . MET A 1 73 ? 15.269 -3.698 12.823 1.00 51.12 73 MET A N 1
ATOM 582 C CA . MET A 1 73 ? 14.791 -4.074 11.483 1.00 51.12 73 MET A CA 1
ATOM 583 C C . MET A 1 73 ? 14.832 -5.593 11.249 1.00 51.12 73 MET A C 1
ATOM 585 O O . MET A 1 73 ? 14.836 -6.061 10.120 1.00 51.12 73 MET A O 1
ATOM 589 N N . GLU A 1 74 ? 14.868 -6.385 12.314 1.00 52.38 74 GLU A N 1
ATOM 590 C CA . GLU A 1 74 ? 14.480 -7.779 12.246 1.00 52.38 74 GLU A CA 1
ATOM 591 C C . GLU A 1 74 ? 13.003 -7.819 12.618 1.00 52.38 74 GLU A C 1
ATOM 593 O O . GLU A 1 74 ? 12.636 -7.924 13.790 1.00 52.38 74 GLU A O 1
ATOM 598 N N . LEU A 1 75 ? 12.139 -7.693 11.604 1.00 54.16 75 LEU A N 1
ATOM 599 C CA . LEU A 1 75 ? 10.779 -8.207 11.744 1.00 54.16 75 LEU A CA 1
ATOM 600 C C . LEU A 1 75 ? 10.918 -9.647 12.258 1.00 54.16 75 LEU A C 1
ATOM 602 O O . LEU A 1 75 ? 11.778 -10.367 11.732 1.00 54.16 75 LEU A O 1
ATOM 606 N N . PRO A 1 76 ? 10.150 -10.070 13.281 1.00 51.12 76 PRO A N 1
ATOM 607 C CA . PRO A 1 76 ? 10.229 -11.433 13.781 1.00 51.12 76 PRO A CA 1
ATOM 608 C C . PRO A 1 76 ? 10.178 -12.375 12.583 1.00 51.12 76 PRO A C 1
ATOM 610 O O . PRO A 1 76 ? 9.217 -12.309 11.813 1.00 51.12 76 PRO A O 1
ATOM 613 N N . ARG A 1 77 ? 11.222 -13.197 12.389 1.00 50.38 77 ARG A N 1
ATOM 614 C CA . ARG A 1 77 ? 11.247 -14.266 11.379 1.00 50.38 77 ARG A CA 1
ATOM 615 C C . ARG A 1 77 ? 10.217 -15.305 11.798 1.00 50.38 77 ARG A C 1
ATOM 617 O O . ARG A 1 77 ? 10.533 -16.341 12.364 1.00 50.38 77 ARG A O 1
ATOM 624 N N . THR A 1 78 ? 8.965 -14.936 11.641 1.00 48.09 78 THR A N 1
ATOM 625 C CA . THR A 1 78 ? 7.804 -15.743 11.931 1.00 48.09 78 THR A CA 1
ATOM 626 C C . THR A 1 78 ? 7.500 -16.454 10.628 1.00 48.09 78 THR A C 1
ATOM 628 O O . THR A 1 78 ? 7.476 -15.835 9.563 1.00 48.09 78 THR A O 1
ATOM 631 N N . GLU A 1 79 ? 7.408 -17.778 10.694 1.00 45.25 79 GLU A N 1
ATOM 632 C CA . GLU A 1 79 ? 7.061 -18.601 9.543 1.00 45.25 79 GLU A CA 1
ATOM 633 C C . GLU A 1 79 ? 5.762 -18.057 8.941 1.00 45.25 79 GLU A C 1
ATOM 635 O O . GLU A 1 79 ? 4.787 -17.809 9.652 1.00 45.25 79 GLU A O 1
ATOM 640 N N . LEU A 1 80 ? 5.776 -17.782 7.636 1.00 47.16 80 LEU A N 1
ATOM 641 C CA . LEU A 1 80 ? 4.564 -17.377 6.941 1.00 47.16 80 LEU A CA 1
ATOM 642 C C . LEU A 1 80 ? 3.550 -18.532 6.998 1.00 47.16 80 LEU A C 1
ATOM 644 O O . LEU A 1 80 ? 3.938 -19.678 6.769 1.00 47.16 80 LEU A O 1
ATOM 648 N N . PRO A 1 81 ? 2.259 -18.249 7.230 1.00 49.97 81 PRO A N 1
ATOM 649 C CA . PRO A 1 81 ? 1.682 -16.931 7.461 1.00 49.97 81 PRO A CA 1
ATOM 650 C C . PRO A 1 81 ? 1.860 -16.505 8.925 1.00 49.97 81 PRO A C 1
ATOM 652 O O . PRO A 1 81 ? 1.406 -17.179 9.847 1.00 49.97 81 PRO A O 1
ATOM 655 N N . VAL A 1 82 ? 2.475 -15.339 9.135 1.00 53.47 82 VAL A N 1
ATOM 656 C CA . VAL A 1 82 ? 2.523 -14.707 10.454 1.00 53.47 82 VAL A CA 1
ATOM 657 C C . VAL A 1 82 ? 1.086 -14.399 10.849 1.00 53.47 82 VAL A C 1
ATOM 659 O O . VAL A 1 82 ? 0.442 -13.573 10.197 1.00 53.47 82 VAL A O 1
ATOM 662 N N . SER A 1 83 ? 0.553 -15.053 11.884 1.00 55.94 83 SER A N 1
ATOM 663 C CA . SER A 1 83 ? -0.738 -14.626 12.416 1.00 55.94 83 SER A CA 1
ATOM 664 C C . SER A 1 83 ? -0.576 -13.183 12.880 1.00 55.94 83 SER A C 1
ATOM 666 O O . SER A 1 83 ? 0.362 -12.833 13.596 1.00 55.94 83 SER A O 1
ATOM 668 N N . VAL A 1 84 ? -1.449 -12.293 12.430 1.00 53.09 84 VAL A N 1
ATOM 669 C CA . VAL A 1 84 ? -1.309 -10.873 12.775 1.00 53.09 84 VAL A CA 1
ATOM 670 C C . VAL A 1 84 ? -1.619 -10.629 14.255 1.00 53.09 84 VAL A C 1
ATOM 672 O O . VAL A 1 84 ? -1.178 -9.628 14.803 1.00 53.09 84 VAL A O 1
ATOM 675 N N . ASP A 1 85 ? -2.212 -11.604 14.951 1.00 60.81 85 ASP A N 1
ATOM 676 C CA . ASP A 1 85 ? -2.221 -11.671 16.418 1.00 60.81 85 ASP A CA 1
ATOM 677 C C . ASP A 1 85 ? -0.807 -11.717 17.012 1.00 60.81 85 ASP A C 1
ATOM 679 O O . ASP A 1 85 ? -0.540 -11.061 18.019 1.00 60.81 85 ASP A O 1
ATOM 683 N N . ALA A 1 86 ? 0.125 -12.431 16.369 1.00 60.44 86 ALA A N 1
ATOM 684 C CA . ALA A 1 86 ? 1.533 -12.383 16.737 1.00 60.44 86 ALA A CA 1
ATOM 685 C C . ALA A 1 86 ? 2.120 -10.996 16.448 1.00 60.44 86 ALA A C 1
ATOM 687 O O . ALA A 1 86 ? 2.837 -10.474 17.293 1.00 60.44 86 ALA A O 1
ATOM 688 N N . LEU A 1 87 ? 1.765 -10.367 15.316 1.00 63.47 87 LEU A N 1
ATOM 689 C CA . LEU A 1 87 ? 2.198 -9.005 14.962 1.00 63.47 87 LEU A CA 1
ATOM 690 C C . LEU A 1 87 ? 1.591 -7.915 15.850 1.00 63.47 87 LEU A C 1
ATOM 692 O O . LEU A 1 87 ? 2.216 -6.875 16.008 1.00 63.47 87 LEU A O 1
ATOM 696 N N . ARG A 1 88 ? 0.422 -8.137 16.460 1.00 69.44 88 ARG A N 1
ATOM 697 C CA . ARG A 1 88 ? -0.333 -7.135 17.229 1.00 69.44 88 ARG A CA 1
ATOM 698 C C . ARG A 1 88 ? 0.493 -6.506 18.343 1.00 69.44 88 ARG A C 1
ATOM 700 O O . ARG A 1 88 ? 0.480 -5.291 18.506 1.00 69.44 88 ARG A O 1
ATOM 707 N N . ASN A 1 89 ? 1.264 -7.324 19.058 1.00 66.88 89 ASN A N 1
ATOM 708 C CA . ASN A 1 89 ? 2.164 -6.867 20.122 1.00 66.88 89 ASN A CA 1
ATOM 709 C C . ASN A 1 89 ? 3.353 -6.041 19.597 1.00 66.88 89 ASN A C 1
ATOM 711 O O . ASN A 1 89 ? 4.053 -5.395 20.375 1.00 66.88 89 ASN A O 1
ATOM 715 N N . PHE A 1 90 ? 3.582 -6.066 18.285 1.00 67.88 90 PHE A N 1
ATOM 716 C CA . PHE A 1 90 ? 4.616 -5.325 17.575 1.00 67.88 90 PHE A CA 1
ATOM 717 C C . PHE A 1 90 ? 4.039 -4.175 16.728 1.00 67.88 90 PHE A C 1
ATOM 719 O O . PHE A 1 90 ? 4.794 -3.491 16.048 1.00 67.88 90 PHE A O 1
ATOM 726 N N . LEU A 1 91 ? 2.726 -3.922 16.736 1.00 76.75 91 LEU A N 1
ATOM 727 C CA . LEU A 1 91 ? 2.168 -2.763 16.040 1.00 76.75 91 LEU A CA 1
ATOM 728 C C . LEU A 1 91 ? 2.159 -1.565 16.974 1.00 76.75 91 LEU A C 1
ATOM 730 O O . LEU A 1 91 ? 1.615 -1.619 18.078 1.00 76.75 91 LEU A O 1
ATOM 734 N N . LEU A 1 92 ? 2.744 -0.464 16.510 1.00 80.88 92 LEU A N 1
ATOM 735 C CA . LEU A 1 92 ? 2.713 0.777 17.262 1.00 80.88 92 LEU A CA 1
ATOM 736 C C . LEU A 1 92 ? 1.501 1.614 16.851 1.00 80.88 92 LEU A C 1
ATOM 738 O O . LEU A 1 92 ? 1.305 1.867 15.659 1.00 80.88 92 LEU A O 1
ATOM 742 N N . PRO A 1 93 ? 0.655 2.035 17.801 1.00 85.75 93 PRO A N 1
ATOM 743 C CA . PRO A 1 93 ? -0.613 2.650 17.454 1.00 85.75 93 PRO A CA 1
ATOM 744 C C . PRO A 1 93 ? -0.430 4.022 16.812 1.00 85.75 93 PRO A C 1
ATOM 746 O O . PRO A 1 93 ? 0.425 4.806 17.221 1.00 85.75 93 PRO A O 1
ATOM 749 N N . CYS A 1 94 ? -1.264 4.334 15.821 1.00 86.88 94 CYS A N 1
ATOM 750 C CA . CYS A 1 94 ? -1.240 5.615 15.124 1.00 86.88 94 CYS A CA 1
ATOM 751 C C . CYS A 1 94 ? -2.549 6.381 15.333 1.00 86.88 94 CYS A C 1
ATOM 753 O O . CYS A 1 94 ? -3.626 5.796 15.471 1.00 86.88 94 CYS A O 1
ATOM 755 N N . ASN A 1 95 ? -2.455 7.711 15.359 1.00 90.88 95 ASN A N 1
ATOM 756 C CA . ASN A 1 95 ? -3.605 8.595 15.456 1.00 90.88 95 ASN A CA 1
ATOM 757 C C . ASN A 1 95 ? -3.902 9.286 14.104 1.00 90.88 95 ASN A C 1
ATOM 759 O O . ASN A 1 95 ? -2.989 9.528 13.313 1.00 90.88 95 ASN A O 1
ATOM 763 N N . PRO A 1 96 ? -5.163 9.683 13.842 1.00 91.88 96 PRO A N 1
ATOM 764 C CA . PRO A 1 96 ? -5.542 10.345 12.588 1.00 91.88 96 PRO A CA 1
ATOM 765 C C . PRO A 1 96 ? -4.802 11.660 12.314 1.00 91.88 96 PRO A C 1
ATOM 767 O O . PRO A 1 96 ? -4.648 12.064 11.163 1.00 91.88 96 PRO A O 1
ATOM 770 N N . PHE A 1 97 ? -4.363 12.357 13.364 1.00 92.94 97 PHE A N 1
ATOM 771 C CA . PHE A 1 97 ? -3.665 13.628 13.217 1.00 92.94 97 PHE A CA 1
ATOM 772 C C . PHE A 1 97 ? -2.286 13.429 12.572 1.00 92.94 97 PHE A C 1
ATOM 774 O O . PHE A 1 97 ? -1.967 14.130 11.617 1.00 92.94 97 PHE A O 1
ATOM 781 N N . SER A 1 98 ? -1.529 12.415 12.994 1.00 89.94 98 SER A N 1
ATOM 782 C CA . SER A 1 98 ? -0.246 12.040 12.386 1.00 89.94 98 SER A CA 1
ATOM 783 C C . SER A 1 98 ? -0.377 11.665 10.905 1.00 89.94 98 SER A C 1
ATOM 785 O O . SER A 1 98 ? 0.489 12.016 10.104 1.00 89.94 98 SER A O 1
ATOM 787 N N . ILE A 1 99 ? -1.477 11.015 10.512 1.00 94.06 99 ILE A N 1
ATOM 788 C CA . ILE A 1 99 ? -1.755 10.712 9.099 1.00 94.06 99 ILE A CA 1
ATOM 789 C C . ILE A 1 99 ? -2.065 11.982 8.305 1.00 94.06 99 ILE A C 1
ATOM 791 O O . ILE A 1 99 ? -1.563 12.157 7.200 1.00 94.06 99 ILE A O 1
ATOM 795 N N . SER A 1 100 ? -2.850 12.903 8.862 1.00 95.44 100 SER A N 1
ATOM 796 C CA . SER A 1 100 ? -3.136 14.182 8.200 1.00 95.44 100 SER A CA 1
ATOM 797 C C . SER A 1 100 ? -1.865 15.001 7.957 1.00 95.44 100 SER A C 1
ATOM 799 O O . SER A 1 100 ? -1.671 15.501 6.853 1.00 95.44 100 SER A O 1
ATOM 801 N N . GLU A 1 101 ? -0.973 15.080 8.948 1.00 94.06 101 GLU A N 1
ATOM 802 C CA . GLU A 1 101 ? 0.296 15.813 8.831 1.00 94.06 101 GLU A CA 1
ATOM 803 C C . GLU A 1 101 ? 1.248 15.180 7.804 1.00 94.06 101 GLU A C 1
ATOM 805 O O . GLU A 1 101 ? 1.866 15.892 7.020 1.00 94.06 101 GLU A O 1
ATOM 810 N N . SER A 1 102 ? 1.360 13.847 7.786 1.00 91.62 102 SER A N 1
ATOM 811 C CA . SER A 1 102 ? 2.264 13.122 6.873 1.00 91.62 102 SER A CA 1
ATOM 812 C C . SER A 1 102 ? 1.775 13.091 5.423 1.00 91.62 102 SER A C 1
ATOM 814 O O . SER A 1 102 ? 2.582 13.179 4.502 1.00 91.62 102 SER A O 1
ATOM 816 N N . THR A 1 103 ? 0.461 12.997 5.207 1.00 92.44 103 THR A N 1
ATOM 817 C CA . THR A 1 103 ? -0.130 12.880 3.860 1.00 92.44 103 THR A CA 1
ATOM 818 C C . THR A 1 103 ? -0.564 14.214 3.256 1.00 92.44 103 THR A C 1
ATOM 820 O O . THR A 1 103 ? -0.816 14.289 2.056 1.00 92.44 103 THR A O 1
ATOM 823 N N . GLY A 1 104 ? -0.738 15.257 4.075 1.00 94.56 104 GLY A N 1
ATOM 824 C CA . GLY A 1 104 ? -1.374 16.513 3.669 1.00 94.56 104 GLY A CA 1
ATOM 825 C C . GLY A 1 104 ? -2.893 16.413 3.451 1.00 94.56 104 GLY A C 1
ATOM 826 O O . GLY A 1 104 ? -3.529 17.405 3.093 1.00 94.56 104 GLY A O 1
ATOM 827 N N . ILE A 1 105 ? -3.508 15.244 3.675 1.00 96.81 105 ILE A N 1
ATOM 828 C CA . ILE A 1 105 ? -4.958 15.061 3.548 1.00 96.81 105 ILE A CA 1
ATOM 829 C C . ILE A 1 105 ? -5.652 15.784 4.717 1.00 96.81 105 ILE A C 1
ATOM 831 O O . ILE A 1 105 ? -5.246 15.606 5.871 1.00 96.81 105 ILE A O 1
ATOM 835 N N . PRO A 1 106 ? -6.729 16.563 4.482 1.00 97.62 106 PRO A N 1
ATOM 836 C CA . PRO A 1 106 ? -7.418 17.290 5.547 1.00 97.62 106 PRO A CA 1
ATOM 837 C C . PRO A 1 106 ? -7.895 16.378 6.684 1.00 97.62 106 PRO A C 1
ATOM 839 O O . PRO A 1 106 ? -8.465 15.315 6.430 1.00 97.62 106 PRO A O 1
ATOM 842 N N . ARG A 1 107 ? -7.747 16.827 7.939 1.00 95.69 107 ARG A N 1
ATOM 843 C CA . ARG A 1 107 ? -8.078 16.043 9.150 1.00 95.69 107 ARG A CA 1
ATOM 844 C C . ARG A 1 107 ? -9.469 15.419 9.118 1.00 95.69 107 ARG A C 1
ATOM 846 O O . ARG A 1 107 ? -9.624 14.256 9.472 1.00 95.69 107 ARG A O 1
ATOM 853 N N . GLU A 1 108 ? -10.470 16.176 8.677 1.00 97.25 108 GLU A N 1
ATOM 854 C CA . GLU A 1 108 ? -11.846 15.677 8.587 1.00 97.25 108 GLU A CA 1
ATOM 855 C C . GLU A 1 108 ? -11.986 14.559 7.546 1.00 97.25 108 GLU A C 1
ATOM 857 O O . GLU A 1 108 ? -12.685 13.573 7.772 1.00 97.25 108 GLU A O 1
ATOM 862 N N . THR A 1 109 ? -11.247 14.654 6.437 1.00 97.81 109 THR A N 1
ATOM 863 C CA . THR A 1 109 ? -11.199 13.590 5.429 1.00 97.81 109 THR A CA 1
ATOM 864 C C . THR A 1 109 ? -10.522 12.347 5.995 1.00 97.81 109 THR A C 1
ATOM 866 O O . THR A 1 109 ? -11.071 11.256 5.863 1.00 97.81 109 THR A O 1
ATOM 869 N N . VAL A 1 110 ? -9.390 12.498 6.689 1.00 97.38 110 VAL A N 1
ATOM 870 C CA . VAL A 1 110 ? -8.712 11.373 7.352 1.00 97.38 110 VAL A CA 1
ATOM 871 C C . VAL A 1 110 ? -9.628 10.712 8.383 1.00 97.38 110 VAL A C 1
ATOM 873 O O . VAL A 1 110 ? -9.766 9.494 8.375 1.00 97.38 110 VAL A O 1
ATOM 876 N N . ARG A 1 111 ? -10.320 11.487 9.228 1.00 95.75 111 ARG A N 1
ATOM 877 C CA . ARG A 1 111 ? -11.262 10.955 10.227 1.00 95.75 111 ARG A CA 1
ATOM 878 C C . ARG A 1 111 ? -12.367 10.121 9.577 1.00 95.75 111 ARG A C 1
ATOM 880 O O . ARG A 1 111 ? -12.582 8.982 9.984 1.00 95.75 111 ARG A O 1
ATOM 887 N N . ARG A 1 112 ? -13.011 10.650 8.531 1.00 97.19 112 ARG A N 1
ATOM 888 C CA . ARG A 1 112 ? -14.027 9.919 7.757 1.00 97.19 112 ARG A CA 1
ATOM 889 C C . ARG A 1 112 ? -13.466 8.621 7.168 1.00 97.19 112 ARG A C 1
ATOM 891 O O . ARG A 1 112 ? -14.152 7.603 7.163 1.00 97.19 112 ARG A O 1
ATOM 898 N N . LYS A 1 113 ? -12.216 8.641 6.696 1.00 97.44 113 LYS A N 1
ATOM 899 C CA . LYS A 1 113 ? -11.540 7.457 6.150 1.00 97.44 113 LYS A CA 1
ATOM 900 C C . LYS A 1 113 ? -11.198 6.425 7.212 1.00 97.44 113 LYS A C 1
ATOM 902 O O . LYS A 1 113 ? -11.364 5.241 6.960 1.00 97.44 113 LYS A O 1
ATOM 907 N N . PHE A 1 114 ? -10.818 6.841 8.414 1.00 96.31 114 PHE A N 1
ATOM 908 C CA . PHE A 1 114 ? -10.641 5.923 9.539 1.00 96.31 114 PHE A CA 1
ATOM 909 C C . PHE A 1 114 ? -11.951 5.218 9.901 1.00 96.31 114 PHE A C 1
ATOM 911 O O . PHE A 1 114 ? -11.959 4.004 10.067 1.00 96.31 114 PHE A O 1
ATOM 918 N N . GLU A 1 115 ? -13.067 5.946 9.979 1.00 95.88 115 GLU A N 1
ATOM 919 C CA . GLU A 1 115 ? -14.385 5.350 10.250 1.00 95.88 115 GLU A CA 1
ATOM 920 C C . GLU A 1 115 ? -14.779 4.315 9.184 1.00 95.88 115 GLU A C 1
ATOM 922 O O . GLU A 1 115 ? -15.345 3.266 9.497 1.00 95.88 115 GLU A O 1
ATOM 927 N N . GLU A 1 116 ? -14.448 4.589 7.923 1.00 96.88 116 GLU A N 1
ATOM 928 C CA . GLU A 1 116 ? -14.639 3.664 6.808 1.00 96.88 116 GLU A CA 1
ATOM 929 C C . GLU 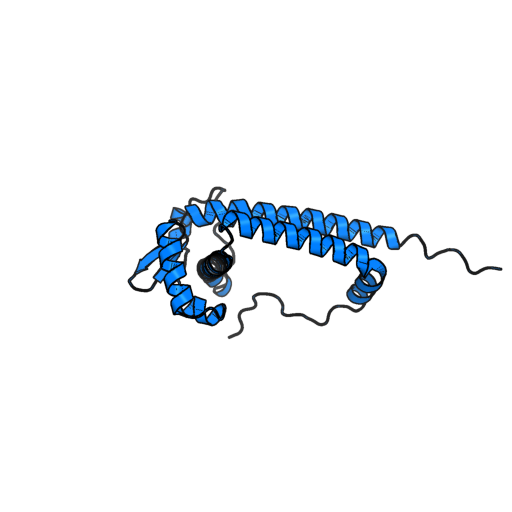A 1 116 ? -13.730 2.429 6.912 1.00 96.88 116 GLU A C 1
ATOM 931 O O . GLU A 1 116 ? -14.221 1.308 6.816 1.00 96.88 116 GLU A O 1
ATOM 936 N N . LEU A 1 117 ? -12.436 2.604 7.196 1.00 95.94 117 LEU A N 1
ATOM 937 C CA . LEU A 1 117 ? -11.487 1.500 7.388 1.00 95.94 117 LEU A CA 1
ATOM 938 C C . LEU A 1 117 ? -11.857 0.604 8.577 1.00 95.94 117 LEU A C 1
ATOM 940 O O . LEU A 1 117 ? -11.710 -0.615 8.483 1.00 95.94 117 LEU A O 1
ATOM 944 N N . VAL A 1 118 ? -12.373 1.183 9.668 1.00 95.88 118 VAL A N 1
ATOM 945 C CA . VAL A 1 118 ? -12.910 0.424 10.810 1.00 95.88 118 VAL A CA 1
ATOM 946 C C . VAL A 1 118 ? -14.112 -0.407 10.373 1.00 95.88 118 VAL A C 1
ATOM 948 O O . VAL A 1 118 ? -14.196 -1.589 10.693 1.00 95.88 118 VAL A O 1
ATOM 951 N N . ARG A 1 119 ? -15.032 0.178 9.597 1.00 95.94 119 ARG A N 1
ATOM 952 C CA . ARG A 1 119 ? -16.212 -0.533 9.078 1.00 95.94 119 ARG A CA 1
ATOM 953 C C . ARG A 1 119 ? -15.837 -1.682 8.143 1.00 95.94 119 ARG A C 1
ATOM 955 O O . ARG A 1 119 ? -16.500 -2.712 8.157 1.00 95.94 119 ARG A O 1
ATOM 962 N N . LEU A 1 120 ? -14.784 -1.506 7.348 1.00 93.75 120 LEU A N 1
ATOM 963 C CA . LEU A 1 120 ? -14.229 -2.539 6.472 1.00 93.75 120 LEU A CA 1
ATOM 964 C C . LEU A 1 120 ? -13.415 -3.600 7.235 1.00 93.75 120 LEU A C 1
ATOM 966 O O . LEU A 1 120 ? -12.951 -4.557 6.621 1.00 93.75 120 LEU A O 1
ATOM 970 N N . GLY A 1 121 ? -13.219 -3.436 8.548 1.00 93.06 121 GLY A N 1
ATOM 971 C CA . GLY A 1 121 ? -12.431 -4.345 9.378 1.00 93.06 121 GLY A CA 1
ATOM 972 C C . GLY A 1 121 ? -10.935 -4.313 9.072 1.00 93.06 121 GLY A C 1
ATOM 973 O O . GLY A 1 121 ? -10.233 -5.253 9.430 1.00 93.06 121 GLY A O 1
ATOM 974 N N . LEU A 1 122 ? -10.443 -3.273 8.393 1.00 91.69 122 LEU A N 1
ATOM 975 C CA . LEU A 1 122 ? -9.040 -3.136 7.979 1.00 91.69 122 LEU A CA 1
ATOM 976 C C . LEU A 1 122 ? -8.167 -2.504 9.066 1.00 91.69 122 LEU A C 1
ATOM 978 O O . LEU A 1 122 ? -6.967 -2.762 9.134 1.00 91.69 122 LEU A O 1
ATOM 982 N N . ILE A 1 123 ? -8.770 -1.693 9.932 1.00 93.44 123 ILE A N 1
ATOM 983 C CA . ILE A 1 123 ? -8.118 -1.162 11.129 1.00 93.44 123 ILE A CA 1
ATOM 984 C C . ILE A 1 123 ? -9.023 -1.375 12.336 1.00 93.44 123 ILE A C 1
ATOM 986 O O . ILE A 1 123 ? -10.248 -1.403 12.211 1.00 93.44 123 ILE A O 1
ATOM 990 N N . GLU A 1 124 ? -8.426 -1.467 13.514 1.00 92.81 124 GLU A N 1
ATOM 991 C CA . GLU A 1 124 ? -9.146 -1.495 14.780 1.00 92.81 124 GLU A CA 1
ATOM 992 C C . GLU A 1 124 ? -8.690 -0.362 15.695 1.00 92.81 124 GLU A C 1
ATOM 994 O O . GLU A 1 124 ? -7.549 0.103 15.645 1.00 92.81 124 GLU A O 1
ATOM 999 N N . ARG A 1 125 ? -9.615 0.103 16.535 1.00 92.81 125 ARG A N 1
ATOM 1000 C CA . ARG A 1 125 ? -9.355 1.134 17.535 1.00 92.81 125 ARG A CA 1
ATOM 1001 C C . ARG A 1 125 ? -8.981 0.463 18.847 1.00 92.81 125 ARG A C 1
ATOM 1003 O O . ARG A 1 125 ? -9.806 -0.236 19.426 1.00 92.81 125 ARG A O 1
ATOM 1010 N N . ILE A 1 126 ? -7.778 0.729 19.336 1.00 89.69 126 ILE A N 1
ATOM 1011 C CA . ILE A 1 126 ? -7.293 0.162 20.602 1.00 89.69 126 ILE A CA 1
ATOM 1012 C C . ILE A 1 126 ? -7.475 1.120 21.785 1.00 89.69 126 ILE A C 1
ATOM 1014 O O . ILE A 1 126 ? -7.558 0.690 22.931 1.00 89.69 126 ILE A O 1
ATOM 1018 N N . SER A 1 127 ? -7.558 2.427 21.516 1.00 87.94 127 SER A N 1
ATOM 1019 C CA . SER A 1 127 ? -7.772 3.472 22.520 1.00 87.94 127 SER A CA 1
ATOM 1020 C C . SER A 1 127 ? -8.534 4.657 21.904 1.00 87.94 127 SER A C 1
ATOM 1022 O O . SER A 1 127 ? -8.748 4.700 20.687 1.00 87.94 127 SER A O 1
ATOM 1024 N N . PRO A 1 128 ? -8.973 5.663 22.688 1.00 85.12 128 PRO A N 1
ATOM 1025 C CA . PRO A 1 128 ? -9.785 6.763 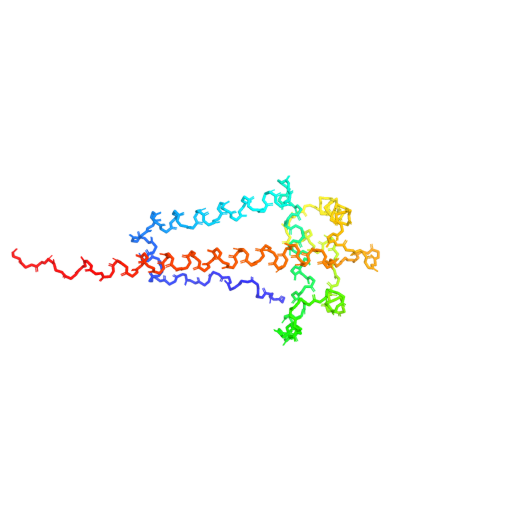22.179 1.00 85.12 128 PRO A CA 1
ATOM 1026 C C . PRO A 1 128 ? -9.216 7.505 20.958 1.00 85.12 128 PRO A C 1
ATOM 1028 O O . PRO A 1 128 ? -9.979 8.160 20.252 1.00 85.12 128 PRO A O 1
ATOM 1031 N N . ARG A 1 129 ? -7.919 7.443 20.662 1.00 86.44 129 ARG A N 1
ATOM 1032 C CA . ARG A 1 129 ? -7.356 8.119 19.479 1.00 86.44 129 ARG A CA 1
ATOM 1033 C C . ARG A 1 129 ? -6.349 7.281 18.709 1.00 86.44 129 ARG A C 1
ATOM 1035 O O . ARG A 1 129 ? -5.704 7.815 17.816 1.00 86.44 129 ARG A O 1
ATOM 1042 N N . GLU A 1 130 ? -6.239 6.002 19.030 1.00 90.31 130 GLU A N 1
ATOM 1043 C CA . GLU A 1 130 ? -5.172 5.150 18.528 1.00 90.31 130 GLU A CA 1
ATOM 1044 C C . GLU A 1 130 ? -5.732 3.940 17.794 1.00 90.31 130 GLU A C 1
ATOM 1046 O O . GLU A 1 130 ? -6.668 3.280 18.261 1.00 90.31 130 GLU A O 1
ATOM 1051 N N . TYR A 1 131 ? -5.134 3.679 16.638 1.00 93.31 131 TYR A N 1
ATOM 1052 C CA . TYR A 1 131 ? -5.565 2.679 15.682 1.00 93.31 131 TYR A CA 1
ATOM 1053 C C . TYR A 1 131 ? -4.377 1.849 15.209 1.00 93.31 131 TYR A C 1
ATOM 1055 O O . TYR A 1 131 ? -3.262 2.361 15.057 1.00 93.31 131 TYR A O 1
ATOM 1063 N N . ILE A 1 132 ? -4.647 0.576 14.945 1.00 91.44 132 ILE A N 1
ATOM 1064 C CA . ILE A 1 132 ? -3.705 -0.359 14.331 1.00 91.44 132 ILE A CA 1
ATOM 1065 C C . ILE A 1 132 ? -4.373 -1.105 13.178 1.00 91.44 132 ILE A C 1
ATOM 1067 O O . ILE A 1 132 ? -5.596 -1.254 13.159 1.00 91.44 132 ILE A O 1
ATOM 1071 N N . ILE A 1 133 ? -3.578 -1.569 12.218 1.00 90.31 133 ILE A N 1
ATOM 1072 C CA . ILE A 1 133 ? -4.044 -2.494 11.178 1.00 90.31 133 ILE A CA 1
ATOM 1073 C C . ILE A 1 133 ? -4.489 -3.839 11.765 1.00 90.31 133 ILE A C 1
ATOM 1075 O O . ILE A 1 133 ? -3.949 -4.306 12.767 1.00 90.31 133 ILE A O 1
ATOM 1079 N N . THR A 1 134 ? -5.459 -4.476 11.111 1.00 88.00 134 THR A N 1
ATOM 1080 C CA . THR A 1 134 ? -5.929 -5.826 11.456 1.00 88.00 134 THR A CA 1
ATOM 1081 C C . THR A 1 134 ? -5.248 -6.905 10.615 1.00 88.00 134 THR A C 1
ATOM 1083 O O . THR A 1 134 ? -4.584 -6.628 9.610 1.00 88.00 134 THR A O 1
ATOM 1086 N N . SER A 1 135 ? -5.495 -8.168 10.973 1.00 81.06 135 SER A N 1
ATOM 1087 C CA . SER A 1 135 ? -5.078 -9.334 10.188 1.00 81.06 135 SER A CA 1
ATOM 1088 C C . SER A 1 135 ? -5.589 -9.308 8.756 1.00 81.06 135 SER A C 1
ATOM 1090 O O . SER A 1 135 ? -4.851 -9.637 7.831 1.00 81.06 135 SER A O 1
ATOM 1092 N N . LEU A 1 136 ? -6.828 -8.848 8.573 1.00 84.69 136 LEU A N 1
ATOM 1093 C CA . LEU A 1 136 ? -7.450 -8.729 7.262 1.00 84.69 136 LEU A CA 1
ATOM 1094 C C . LEU A 1 136 ? -6.691 -7.738 6.374 1.00 84.69 136 LEU A C 1
ATOM 1096 O O . LEU A 1 136 ? -6.467 -8.015 5.198 1.00 84.69 136 LEU A O 1
ATOM 1100 N N . ALA A 1 137 ? -6.265 -6.597 6.925 1.00 86.00 137 ALA A N 1
ATOM 1101 C CA . ALA A 1 137 ? -5.475 -5.636 6.164 1.00 86.00 137 ALA A CA 1
ATOM 1102 C C . ALA A 1 137 ? -4.096 -6.190 5.787 1.00 86.00 137 ALA A C 1
ATOM 1104 O O . ALA A 1 137 ? -3.642 -5.999 4.658 1.00 86.00 137 ALA A O 1
ATOM 1105 N N . ALA A 1 138 ? -3.442 -6.915 6.694 1.00 78.69 138 ALA A N 1
ATOM 1106 C CA . ALA A 1 138 ? -2.158 -7.537 6.399 1.00 78.69 138 ALA A CA 1
ATOM 1107 C C . ALA A 1 138 ? -2.273 -8.624 5.314 1.00 78.69 138 ALA A C 1
ATOM 1109 O O . ALA A 1 138 ? -1.522 -8.605 4.342 1.00 78.69 138 ALA A O 1
ATOM 1110 N N . GLU A 1 139 ? -3.245 -9.530 5.419 1.00 77.31 139 GLU A N 1
ATOM 1111 C CA . GLU A 1 139 ? -3.488 -10.568 4.411 1.00 77.31 139 GLU A CA 1
ATOM 1112 C C . GLU A 1 139 ? -3.772 -9.960 3.032 1.00 77.31 139 GLU A C 1
ATOM 1114 O O . GLU A 1 139 ? -3.105 -10.269 2.039 1.00 77.31 139 GLU A O 1
ATOM 1119 N N . ARG A 1 140 ? -4.723 -9.028 2.990 1.00 78.75 140 ARG A N 1
ATOM 1120 C CA . ARG A 1 140 ? -5.225 -8.444 1.749 1.00 78.75 140 ARG A CA 1
ATOM 1121 C C . ARG A 1 140 ? -4.197 -7.538 1.068 1.00 78.75 140 ARG A C 1
ATOM 1123 O O . ARG A 1 140 ? -4.001 -7.631 -0.143 1.00 78.75 140 ARG A O 1
ATOM 1130 N N . PHE A 1 141 ? -3.498 -6.703 1.838 1.00 74.31 141 PHE A N 1
ATOM 1131 C CA . PHE A 1 141 ? -2.625 -5.661 1.292 1.00 74.31 141 PHE A CA 1
ATOM 1132 C C . PHE A 1 141 ? -1.137 -5.933 1.518 1.00 74.31 141 PHE A C 1
ATOM 1134 O O . PHE A 1 141 ? -0.347 -5.803 0.584 1.00 74.31 141 PHE A O 1
ATOM 1141 N N . MET A 1 142 ? -0.731 -6.350 2.722 1.00 68.06 142 MET A N 1
ATOM 1142 C CA . MET A 1 142 ? 0.694 -6.579 2.999 1.00 68.06 142 MET A CA 1
ATOM 1143 C C . MET A 1 142 ? 1.245 -7.841 2.337 1.00 68.06 142 MET A C 1
ATOM 1145 O O . MET A 1 142 ? 2.434 -7.874 2.031 1.00 68.06 142 MET A O 1
ATOM 1149 N N . PHE A 1 143 ? 0.414 -8.857 2.104 1.00 68.50 143 PHE A N 1
ATOM 1150 C CA . PHE A 1 143 ? 0.824 -10.073 1.403 1.00 68.50 143 PHE A CA 1
ATOM 1151 C C . PHE A 1 143 ? 0.286 -10.107 -0.027 1.00 68.50 143 PHE A C 1
ATOM 1153 O O . PHE A 1 143 ? 1.076 -10.189 -0.966 1.00 68.50 143 PHE A O 1
ATOM 1160 N N . GLY A 1 144 ? -1.031 -9.976 -0.218 1.00 72.94 144 GLY A N 1
ATOM 1161 C CA . GLY A 1 144 ? -1.651 -10.072 -1.544 1.00 72.94 144 GLY A CA 1
ATOM 1162 C C . GLY A 1 144 ? -1.180 -9.000 -2.531 1.00 72.94 144 GLY A C 1
ATOM 1163 O O . GLY A 1 144 ? -0.660 -9.317 -3.604 1.00 72.94 144 GLY A O 1
ATOM 1164 N N . LEU A 1 145 ? -1.348 -7.724 -2.177 1.00 78.56 145 LEU A N 1
ATOM 1165 C CA . LEU A 1 145 ? -0.966 -6.610 -3.047 1.00 78.56 145 LEU A CA 1
ATOM 1166 C C . LEU A 1 145 ? 0.560 -6.479 -3.176 1.00 78.56 145 LEU A C 1
ATOM 1168 O O . LEU A 1 145 ? 1.060 -6.389 -4.297 1.00 78.56 145 LEU A O 1
ATOM 1172 N N . ASN A 1 146 ? 1.311 -6.531 -2.071 1.00 79.31 146 ASN A N 1
ATOM 1173 C CA . ASN A 1 146 ? 2.775 -6.412 -2.120 1.00 79.31 146 ASN A CA 1
ATOM 1174 C C . ASN A 1 146 ? 3.438 -7.496 -2.974 1.00 79.31 146 ASN A C 1
ATOM 1176 O O . ASN A 1 146 ? 4.375 -7.182 -3.703 1.00 79.31 146 ASN A O 1
ATOM 1180 N N . LEU A 1 147 ? 2.950 -8.742 -2.937 1.00 81.94 147 LEU A N 1
ATOM 1181 C CA . LEU A 1 147 ? 3.487 -9.808 -3.784 1.00 81.94 147 LEU A CA 1
ATOM 1182 C C . LEU A 1 147 ? 3.300 -9.486 -5.274 1.00 81.94 147 LEU A C 1
ATOM 1184 O O . LEU A 1 147 ? 4.214 -9.691 -6.069 1.00 81.94 147 LEU A O 1
ATOM 1188 N N . ARG A 1 148 ? 2.146 -8.920 -5.652 1.00 83.81 148 ARG A N 1
ATOM 1189 C CA . ARG A 1 148 ? 1.877 -8.491 -7.035 1.00 83.81 148 ARG A CA 1
ATOM 1190 C C . ARG A 1 148 ? 2.762 -7.321 -7.458 1.00 83.81 148 ARG A C 1
ATOM 1192 O O . ARG A 1 148 ? 3.255 -7.322 -8.582 1.00 83.81 148 ARG A O 1
ATOM 1199 N N . ILE A 1 149 ? 2.971 -6.339 -6.576 1.00 86.69 149 ILE A N 1
ATOM 1200 C CA . ILE A 1 149 ? 3.882 -5.214 -6.843 1.00 86.69 149 ILE A CA 1
ATOM 1201 C C . ILE A 1 149 ? 5.309 -5.733 -7.018 1.00 86.69 149 ILE A C 1
ATOM 1203 O O . ILE A 1 149 ? 5.969 -5.375 -7.988 1.00 86.69 149 ILE A O 1
ATOM 1207 N N . PHE A 1 150 ? 5.771 -6.587 -6.102 1.00 88.62 150 PHE A N 1
ATOM 1208 C CA . PHE A 1 150 ? 7.104 -7.180 -6.138 1.00 88.62 150 PHE A CA 1
ATOM 1209 C C . PHE A 1 150 ? 7.345 -7.937 -7.446 1.00 88.62 150 PHE A C 1
ATOM 1211 O O . PHE A 1 150 ? 8.344 -7.691 -8.120 1.00 88.62 150 PHE A O 1
ATOM 1218 N N . GLU A 1 151 ? 6.399 -8.784 -7.852 1.00 90.19 151 GLU A N 1
ATOM 1219 C CA . GLU A 1 151 ? 6.483 -9.500 -9.125 1.00 90.19 151 GLU A CA 1
ATOM 1220 C C . GLU A 1 151 ? 6.490 -8.543 -10.325 1.00 90.19 151 GLU A C 1
ATOM 1222 O O . GLU A 1 151 ? 7.324 -8.665 -11.221 1.00 90.19 151 GLU A O 1
ATOM 1227 N N . GLY A 1 152 ? 5.622 -7.526 -10.319 1.00 91.06 152 GLY A N 1
ATOM 1228 C CA . GLY A 1 152 ? 5.603 -6.502 -11.364 1.00 91.06 152 GLY A CA 1
ATOM 1229 C C . GLY A 1 152 ? 6.927 -5.739 -11.479 1.00 91.06 152 GLY A C 1
ATOM 1230 O O . GLY A 1 152 ? 7.386 -5.481 -12.592 1.00 91.06 152 GLY A O 1
ATOM 1231 N N . ILE A 1 153 ? 7.575 -5.431 -10.350 1.00 94.12 153 ILE A N 1
ATOM 1232 C CA . ILE A 1 153 ? 8.906 -4.812 -10.315 1.00 94.12 153 ILE A CA 1
ATOM 1233 C C . ILE A 1 153 ? 9.959 -5.770 -10.877 1.00 94.12 153 ILE A C 1
ATOM 1235 O O . ILE A 1 153 ? 10.773 -5.343 -11.689 1.00 94.12 153 ILE A O 1
ATOM 1239 N N . ASN A 1 154 ? 9.943 -7.056 -10.512 1.00 93.94 154 ASN A N 1
ATOM 1240 C CA . ASN A 1 154 ? 10.896 -8.036 -11.048 1.00 93.94 154 ASN A CA 1
ATOM 1241 C C . ASN A 1 154 ? 10.799 -8.156 -12.574 1.00 93.94 154 ASN A C 1
ATOM 1243 O O . ASN A 1 154 ? 11.823 -8.155 -13.267 1.00 93.94 154 ASN A O 1
ATOM 1247 N N . ILE A 1 155 ? 9.575 -8.203 -13.105 1.00 93.50 155 ILE A N 1
ATOM 1248 C CA . ILE A 1 155 ? 9.316 -8.224 -14.549 1.00 93.50 155 ILE A CA 1
ATOM 1249 C C . ILE A 1 155 ? 9.828 -6.932 -15.200 1.00 93.50 155 ILE A C 1
ATOM 1251 O O . ILE A 1 155 ? 10.573 -6.990 -16.180 1.00 93.50 155 ILE A O 1
ATOM 1255 N N . LEU A 1 156 ? 9.497 -5.767 -14.632 1.00 95.06 156 LEU A N 1
ATOM 1256 C CA . LEU A 1 156 ? 9.969 -4.468 -15.117 1.00 95.06 156 LEU A CA 1
ATOM 1257 C C . LEU A 1 156 ? 11.502 -4.394 -15.136 1.00 95.06 156 LEU A C 1
ATOM 1259 O O . LEU A 1 156 ? 12.087 -4.023 -16.151 1.00 95.06 156 LEU A O 1
ATOM 1263 N N . CYS A 1 157 ? 12.166 -4.786 -14.047 1.00 94.69 157 CYS A N 1
ATOM 1264 C CA . CYS A 1 157 ? 13.623 -4.816 -13.954 1.00 94.69 157 CYS A CA 1
ATOM 1265 C C . CYS A 1 157 ? 14.244 -5.752 -14.993 1.00 94.69 157 CYS A C 1
ATOM 1267 O O . CYS A 1 157 ? 15.284 -5.420 -15.559 1.00 94.69 157 CYS A O 1
ATOM 1269 N N . THR A 1 158 ? 13.620 -6.900 -15.257 1.00 95.25 158 THR A N 1
ATOM 1270 C CA . THR A 1 158 ? 14.076 -7.839 -16.290 1.00 95.25 158 THR A CA 1
ATOM 1271 C C . THR A 1 158 ? 13.999 -7.196 -17.672 1.00 95.25 158 THR A C 1
ATOM 1273 O O . THR A 1 158 ? 15.000 -7.165 -18.384 1.00 95.25 158 THR A O 1
ATOM 1276 N N . HIS A 1 159 ? 12.860 -6.592 -18.024 1.00 93.56 159 HIS A N 1
ATOM 1277 C CA . HIS A 1 159 ? 12.694 -5.908 -19.308 1.00 93.56 159 HIS A CA 1
ATOM 1278 C C . HIS A 1 159 ? 13.648 -4.722 -19.479 1.00 93.56 159 HIS A C 1
ATOM 1280 O O . HIS A 1 159 ? 14.227 -4.556 -20.552 1.00 93.56 159 HIS A O 1
ATOM 1286 N N . LEU A 1 160 ? 13.850 -3.919 -18.429 1.00 93.56 160 LEU A N 1
ATOM 1287 C CA . LEU A 1 160 ? 14.792 -2.800 -18.459 1.00 93.56 160 LEU A CA 1
ATOM 1288 C C . LEU A 1 160 ? 16.230 -3.282 -18.678 1.00 93.56 160 LEU A C 1
ATOM 1290 O O . LEU A 1 160 ? 16.926 -2.717 -19.514 1.00 93.56 160 LEU A O 1
ATOM 1294 N N . LYS A 1 161 ? 16.664 -4.346 -17.990 1.00 92.31 161 LYS A N 1
ATOM 1295 C CA . LYS A 1 161 ? 18.002 -4.928 -18.193 1.00 92.31 161 LYS A CA 1
ATOM 1296 C C . LYS A 1 161 ? 18.190 -5.400 -19.631 1.00 92.31 161 LYS A C 1
ATOM 1298 O O . LYS A 1 161 ? 19.113 -4.950 -20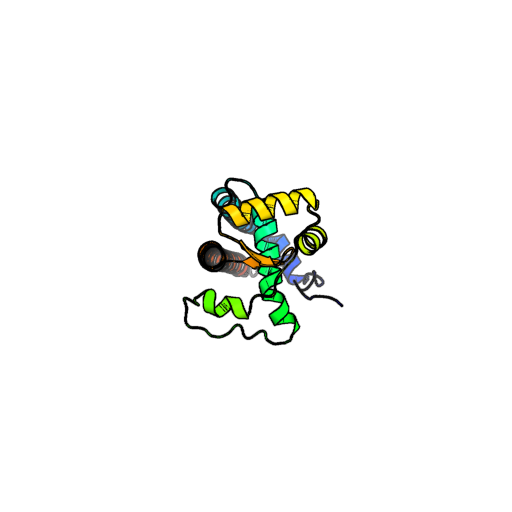.295 1.00 92.31 161 LYS A O 1
ATOM 1303 N N . THR A 1 162 ? 17.260 -6.201 -20.152 1.00 92.69 162 THR A N 1
ATOM 1304 C CA . THR A 1 162 ? 17.321 -6.681 -21.540 1.00 92.69 162 THR A CA 1
ATOM 1305 C C . THR A 1 162 ? 17.361 -5.533 -22.553 1.00 92.69 162 THR A C 1
ATOM 1307 O O . THR A 1 162 ? 18.128 -5.580 -23.512 1.00 92.69 162 THR A O 1
ATOM 1310 N N . LEU A 1 163 ? 16.569 -4.478 -22.345 1.00 91.38 163 LEU A N 1
ATOM 1311 C CA . LEU A 1 163 ? 16.557 -3.297 -23.213 1.00 91.38 163 LEU A CA 1
ATOM 1312 C C . LEU A 1 163 ? 17.910 -2.568 -23.234 1.00 91.38 163 LEU A C 1
ATOM 1314 O O . LEU A 1 163 ? 18.349 -2.124 -24.298 1.00 91.38 163 LEU A O 1
ATOM 1318 N N . LEU A 1 164 ? 18.546 -2.431 -22.069 1.00 88.44 164 LEU A N 1
ATOM 1319 C CA . LEU A 1 164 ? 19.834 -1.755 -21.919 1.00 88.44 164 LEU A CA 1
ATOM 1320 C C . LEU A 1 164 ? 20.990 -2.610 -22.462 1.00 88.44 164 LEU A C 1
ATOM 1322 O O . LEU A 1 164 ? 21.861 -2.083 -23.154 1.00 88.44 164 LEU A O 1
ATOM 1326 N N . ASP A 1 165 ? 20.955 -3.927 -22.248 1.00 87.06 165 ASP A N 1
ATOM 1327 C CA . ASP A 1 165 ? 21.976 -4.862 -22.735 1.00 87.06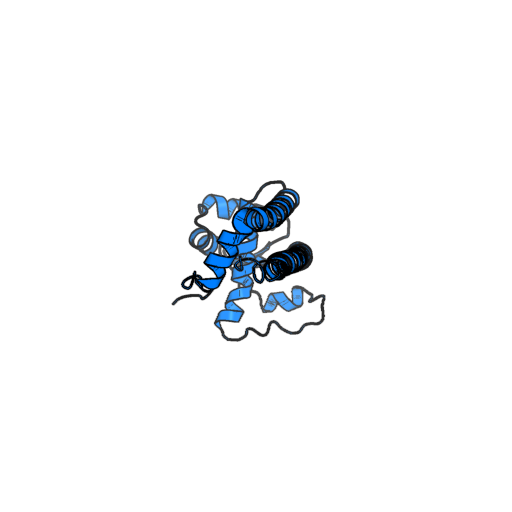 165 ASP A CA 1
ATOM 1328 C C . ASP A 1 165 ? 21.984 -4.945 -24.273 1.00 87.06 165 ASP A C 1
ATOM 1330 O O . ASP A 1 165 ? 23.045 -4.907 -24.902 1.00 87.06 165 ASP A O 1
ATOM 1334 N N . ASN A 1 166 ? 20.802 -4.938 -24.902 1.00 76.25 166 ASN A N 1
ATOM 1335 C CA . ASN A 1 166 ? 20.640 -4.997 -26.361 1.00 76.25 166 ASN A CA 1
ATOM 1336 C C . ASN A 1 166 ? 21.141 -3.737 -27.104 1.00 76.25 166 ASN A C 1
ATOM 1338 O O . ASN A 1 166 ? 21.212 -3.734 -28.332 1.00 76.25 166 ASN A O 1
ATOM 1342 N N . GLY A 1 167 ? 21.490 -2.659 -26.389 1.00 57.56 167 GLY A N 1
ATOM 1343 C CA . GLY A 1 167 ? 22.072 -1.436 -26.956 1.00 57.56 167 GLY A CA 1
ATOM 1344 C C . GLY A 1 167 ? 23.600 -1.447 -27.080 1.00 57.56 167 GLY A C 1
ATOM 1345 O O . GLY A 1 167 ? 24.149 -0.629 -27.814 1.00 57.56 167 GLY A O 1
ATOM 1346 N N . SER A 1 168 ? 24.292 -2.377 -26.415 1.00 52.09 168 SER A N 1
ATOM 1347 C CA . SER A 1 168 ? 25.765 -2.403 -26.359 1.00 52.09 168 SER A CA 1
ATOM 1348 C C . SER A 1 168 ? 26.429 -3.012 -27.604 1.00 52.09 168 SER A C 1
ATOM 1350 O O . SER A 1 168 ? 27.647 -2.952 -27.744 1.00 52.09 168 SER A O 1
ATOM 1352 N N . ALA A 1 169 ? 25.652 -3.602 -28.519 1.00 45.09 169 ALA A N 1
ATOM 1353 C CA . ALA A 1 169 ? 26.176 -4.412 -29.622 1.00 45.09 169 ALA A CA 1
ATOM 1354 C C . ALA A 1 169 ? 26.311 -3.685 -30.976 1.00 45.09 169 ALA A C 1
ATOM 1356 O O . ALA A 1 169 ? 26.804 -4.293 -31.920 1.00 45.09 169 ALA A O 1
ATOM 1357 N N . HIS A 1 170 ? 25.894 -2.416 -31.108 1.00 42.12 170 HIS A N 1
ATOM 1358 C CA . HIS A 1 170 ? 25.736 -1.792 -32.436 1.00 42.12 170 HIS A CA 1
ATOM 1359 C C . HIS A 1 170 ? 26.600 -0.555 -32.741 1.00 42.12 170 HIS A C 1
ATOM 1361 O O . HIS A 1 170 ? 26.380 0.076 -33.771 1.00 42.12 170 HIS A O 1
ATOM 1367 N N . VAL A 1 171 ? 27.598 -0.217 -31.911 1.00 43.44 171 VAL A N 1
ATOM 1368 C CA . VAL A 1 171 ? 28.455 0.980 -32.127 1.00 43.44 171 VAL A CA 1
ATOM 1369 C C . VAL A 1 171 ? 29.918 0.641 -32.479 1.00 43.44 171 VAL A C 1
ATOM 1371 O O . VAL A 1 171 ? 30.734 1.532 -32.671 1.00 43.44 171 VAL A O 1
ATOM 1374 N N . ALA A 1 172 ? 30.279 -0.635 -32.644 1.00 40.06 172 ALA A N 1
ATOM 1375 C CA . ALA A 1 172 ? 31.621 -1.031 -33.084 1.00 40.06 172 ALA A CA 1
ATOM 1376 C C . ALA A 1 172 ? 31.597 -1.537 -34.534 1.00 40.06 172 ALA A C 1
ATOM 1378 O O . ALA A 1 172 ? 31.573 -2.741 -34.771 1.00 40.06 172 ALA A O 1
ATOM 1379 N N . GLY A 1 173 ? 31.587 -0.623 -35.506 1.00 44.97 173 GLY A N 1
ATOM 1380 C CA . GLY A 1 173 ? 31.809 -0.991 -36.907 1.00 44.97 173 GLY A CA 1
ATOM 1381 C C . GLY A 1 173 ? 31.064 -0.132 -37.914 1.00 44.97 173 GLY A C 1
ATOM 1382 O O . GLY A 1 173 ? 30.122 -0.609 -38.534 1.00 44.97 173 GLY A O 1
ATOM 1383 N N . ASN A 1 174 ? 31.479 1.123 -38.066 1.00 42.72 174 ASN A N 1
ATOM 1384 C CA . ASN A 1 174 ? 31.634 1.746 -39.380 1.00 42.72 174 ASN A CA 1
ATOM 1385 C C . ASN A 1 174 ? 32.191 3.152 -39.187 1.00 42.72 174 ASN A C 1
ATOM 1387 O O . ASN A 1 174 ? 31.441 4.064 -38.879 1.00 42.72 174 ASN A O 1
ATOM 1391 N N . ASP A 1 175 ? 33.506 3.272 -39.336 1.00 44.28 175 ASP A N 1
ATOM 1392 C CA . ASP A 1 175 ? 34.177 4.462 -39.860 1.00 44.28 175 ASP A CA 1
ATOM 1393 C C . ASP A 1 175 ? 35.552 3.993 -40.354 1.00 44.28 175 ASP A C 1
ATOM 1395 O O . ASP A 1 175 ? 36.567 4.034 -39.656 1.00 44.28 175 ASP A O 1
ATOM 1399 N N . SER A 1 176 ? 35.549 3.397 -41.544 1.00 42.34 176 SER A N 1
ATOM 1400 C CA . SER A 1 176 ? 36.730 3.117 -42.365 1.00 42.34 176 SER A CA 1
ATOM 1401 C C . SER A 1 176 ? 36.266 2.983 -43.814 1.00 42.34 176 SER A C 1
ATOM 1403 O O . SER A 1 176 ? 35.955 1.878 -44.247 1.00 42.34 176 SER A O 1
ATOM 1405 N N . ASP A 1 177 ? 36.127 4.115 -44.502 1.00 38.59 177 ASP A N 1
ATOM 1406 C CA . ASP A 1 177 ? 36.480 4.292 -45.921 1.00 38.59 177 ASP A CA 1
ATOM 1407 C C . ASP A 1 177 ? 36.429 5.781 -46.301 1.00 38.59 177 ASP A C 1
ATOM 1409 O O . ASP A 1 177 ? 35.408 6.445 -46.002 1.00 38.59 177 ASP A O 1
#

pLDDT: mean 79.28, std 18.84, range [32.78, 97.81]